Protein AF-A0A938GJ52-F1 (afdb_monomer_lite)

Sequence (160 aa):
MAYSSLTAGAWGVFHWIHWPGFPPSPTIDANVGRLYHEFHTLLPALEQSYEKPPFTVRHNHEGITRDFLTDSVADVTTLALEDENNYYVIVSDNSGVFKDVTLRLSGLKLDNQNSRPVEVLNESWGKNITYSPESGEWIIAPHTMCFGDINVWVIPKKTP

Foldseek 3Di:
DPPACLCCQLVVLVVVLVPVPDDDDPLLVVLSVVVVVVCVVCVVQCVVCVVPAQWDKWKDFPPDGDDDPDDDDQAKGWGWTDDPWWIKIKIAGADFKTAWIKIKIANDAAPDQDWDWKAFPPDPDTFIWGQDPVVNIIMGGTHMDGHSDITIIIGTSYHD

pLDDT: mean 70.16, std 19.68, range [25.69, 96.06]

Radius of gyration: 15.2 Å; chains: 1; bounding box: 32×35×45 Å

Secondary structure (DSSP, 8-state):
----TTHHHHHHHHHHHT-BTBPP-HHHHHHHHHHHHHHHHHHHHHHHHSSS-SSEEEEEETTEE---SS---SSEEEEEEE-SSEEEEEEEE-SSEEEEEEEEEES---SSS--EEEEETTSS-EEEEEEETTTTEEEEEEEEEETT-EEEEEEESS--

Structure (mmCIF, N/CA/C/O backbone):
data_AF-A0A938GJ52-F1
#
_entry.id   AF-A0A938GJ52-F1
#
loop_
_atom_site.group_PDB
_atom_site.id
_atom_site.type_symbol
_atom_site.label_atom_id
_atom_site.label_alt_id
_atom_site.label_comp_id
_atom_site.label_asym_id
_atom_site.label_entity_id
_atom_site.label_seq_id
_atom_site.pdbx_PDB_ins_code
_atom_site.Cartn_x
_atom_site.Cartn_y
_atom_site.Cartn_z
_atom_site.occupancy
_atom_site.B_iso_or_equiv
_atom_site.auth_seq_id
_atom_site.auth_comp_id
_atom_site.auth_asym_id
_atom_site.auth_atom_id
_atom_site.pdbx_PDB_model_num
ATOM 1 N N . MET A 1 1 ? -15.281 21.030 -13.206 1.00 27.30 1 MET A N 1
ATOM 2 C CA . MET A 1 1 ? -15.315 19.594 -13.547 1.00 27.30 1 MET A CA 1
ATOM 3 C C . MET A 1 1 ? -13.911 19.057 -13.346 1.00 27.30 1 MET A C 1
ATOM 5 O O . MET A 1 1 ? -13.076 19.229 -14.222 1.00 27.30 1 MET A O 1
ATOM 9 N N . ALA A 1 2 ? -13.621 18.558 -12.144 1.00 25.69 2 ALA A N 1
ATOM 10 C CA . ALA A 1 2 ? -12.339 17.942 -11.834 1.00 25.69 2 ALA A CA 1
ATOM 11 C C . ALA A 1 2 ? -12.385 16.522 -12.398 1.00 25.69 2 ALA A C 1
ATOM 13 O O . ALA A 1 2 ? -13.064 15.662 -11.845 1.00 25.69 2 ALA A O 1
ATOM 14 N N . TYR A 1 3 ? -11.757 16.323 -13.555 1.00 26.52 3 TYR A N 1
ATOM 15 C CA . TYR A 1 3 ? -11.426 14.990 -14.043 1.00 26.52 3 TYR A CA 1
ATOM 16 C C . TYR A 1 3 ? -10.545 14.357 -12.967 1.00 26.52 3 TYR A C 1
ATOM 18 O O . TYR A 1 3 ? -9.429 14.821 -12.741 1.00 26.52 3 TYR A O 1
ATOM 26 N N . SER A 1 4 ? -11.103 13.411 -12.212 1.00 29.55 4 SER A N 1
ATOM 27 C CA . SER A 1 4 ? -10.433 12.814 -11.067 1.00 29.55 4 SER A CA 1
ATOM 28 C C . SER A 1 4 ? -9.200 12.062 -11.557 1.00 29.55 4 SER A C 1
ATOM 30 O O . SER A 1 4 ? -9.267 11.105 -12.324 1.00 29.55 4 SER A O 1
ATOM 32 N N . SER A 1 5 ? -8.044 12.496 -11.080 1.00 33.34 5 SER A N 1
ATOM 33 C CA . SER A 1 5 ? -6.737 11.885 -11.306 1.00 33.34 5 SER A CA 1
ATOM 34 C C . SER A 1 5 ? -6.606 10.452 -10.771 1.00 33.34 5 SER A C 1
ATOM 36 O O . SER A 1 5 ? -5.555 9.838 -10.900 1.00 33.34 5 SER A O 1
ATOM 38 N N . LEU A 1 6 ? -7.686 9.876 -10.238 1.00 34.69 6 LEU A N 1
ATOM 39 C CA . LEU A 1 6 ? -7.793 8.479 -9.828 1.00 34.69 6 LEU A CA 1
ATOM 40 C C . LEU A 1 6 ? -8.032 7.534 -11.015 1.00 34.69 6 LEU A C 1
ATOM 42 O O . LEU A 1 6 ? -7.400 6.479 -11.074 1.00 34.69 6 LEU A O 1
ATOM 46 N N . THR A 1 7 ? -8.844 7.920 -12.012 1.00 36.28 7 THR A N 1
ATOM 47 C CA . THR A 1 7 ? -8.956 7.148 -13.268 1.00 36.28 7 THR A CA 1
ATOM 48 C C . THR A 1 7 ? -7.638 7.214 -14.030 1.00 36.28 7 THR A C 1
ATOM 50 O O . THR A 1 7 ? -7.114 6.184 -14.432 1.00 36.28 7 THR A O 1
ATOM 53 N N . ALA A 1 8 ? -7.032 8.399 -14.131 1.00 35.44 8 ALA A N 1
ATOM 54 C CA . ALA A 1 8 ? -5.707 8.575 -14.726 1.00 35.44 8 ALA A CA 1
ATOM 55 C C . ALA A 1 8 ? -4.557 8.031 -13.854 1.00 35.44 8 ALA A C 1
ATOM 57 O O . ALA A 1 8 ? -3.432 7.981 -14.322 1.00 35.44 8 ALA A O 1
ATOM 58 N N . GLY A 1 9 ? -4.806 7.611 -12.613 1.00 38.88 9 GLY A N 1
ATOM 59 C CA . GLY A 1 9 ? -3.800 7.024 -11.728 1.00 38.88 9 GLY A CA 1
ATOM 60 C C . GLY A 1 9 ? -3.685 5.520 -11.933 1.00 38.88 9 GLY A C 1
ATOM 61 O O . GLY A 1 9 ? -2.614 5.027 -12.241 1.00 38.88 9 GLY A O 1
ATOM 62 N N . ALA A 1 10 ? -4.795 4.781 -11.860 1.00 39.44 10 ALA A N 1
ATOM 63 C CA . ALA A 1 10 ? -4.784 3.327 -12.051 1.00 39.44 10 ALA A CA 1
ATOM 64 C C . ALA A 1 10 ? -4.737 2.920 -13.538 1.00 39.44 10 ALA A C 1
ATOM 66 O O . ALA A 1 10 ? -3.938 2.067 -13.924 1.00 39.44 10 ALA A O 1
ATOM 67 N N . TRP A 1 11 ? -5.529 3.578 -14.399 1.00 39.66 11 TRP A N 1
ATOM 68 C CA . TRP A 1 11 ? -5.421 3.394 -15.854 1.00 39.66 11 TRP A CA 1
ATOM 69 C C . TRP A 1 11 ? -4.223 4.136 -16.442 1.00 39.66 11 TRP A C 1
ATOM 71 O O . TRP A 1 11 ? -3.705 3.722 -17.475 1.00 39.66 11 TRP A O 1
ATOM 81 N N . GLY A 1 12 ? -3.751 5.211 -15.802 1.00 44.38 12 GLY A N 1
ATOM 82 C CA . GLY A 1 12 ? -2.487 5.826 -16.197 1.00 44.38 12 GLY A CA 1
ATOM 83 C C . GLY A 1 12 ? -1.290 5.016 -15.748 1.00 44.38 12 GLY A C 1
ATOM 84 O O . GLY A 1 12 ? -0.397 4.905 -16.552 1.00 44.38 12 GLY A O 1
ATOM 85 N N . VAL A 1 13 ? -1.265 4.337 -14.596 1.00 48.41 13 VAL A N 1
ATOM 86 C CA . VAL A 1 13 ? -0.208 3.346 -14.302 1.00 48.41 13 VAL A CA 1
ATOM 87 C C . VAL A 1 13 ? -0.173 2.287 -15.413 1.00 48.41 13 VAL A C 1
ATOM 89 O O . VAL A 1 13 ? 0.878 2.062 -16.001 1.00 48.41 13 VAL A O 1
ATOM 92 N N . PHE A 1 14 ? -1.330 1.755 -15.825 1.00 46.81 14 PHE A N 1
ATOM 93 C CA . PHE A 1 14 ? -1.430 0.816 -16.953 1.00 46.81 14 PHE A CA 1
ATOM 94 C C . PHE A 1 14 ? -0.939 1.399 -18.301 1.00 46.81 14 PHE A C 1
ATOM 96 O O . PHE A 1 14 ? -0.176 0.754 -19.017 1.00 46.81 14 PHE A O 1
ATOM 103 N N . HIS A 1 15 ? -1.329 2.628 -18.660 1.00 44.97 15 HIS A N 1
ATOM 104 C CA . HIS A 1 15 ? -0.936 3.2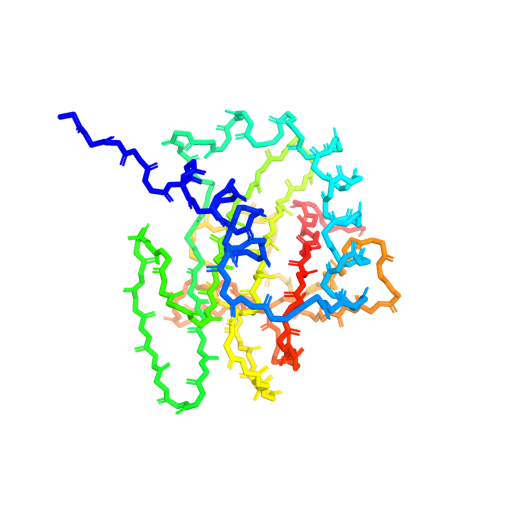74 -19.925 1.00 44.97 15 HIS A CA 1
ATOM 105 C C . HIS A 1 15 ? 0.461 3.926 -19.913 1.00 44.97 15 HIS A C 1
ATOM 107 O O . HIS A 1 15 ? 1.054 4.098 -20.976 1.00 44.97 15 HIS A O 1
ATOM 113 N N . TRP A 1 16 ? 0.993 4.291 -18.747 1.00 42.91 16 TRP A N 1
ATOM 114 C CA . TRP A 1 16 ? 2.279 4.974 -18.547 1.00 42.91 16 TRP A CA 1
ATOM 115 C C . TRP A 1 16 ? 3.429 3.976 -18.465 1.00 42.91 16 TRP A C 1
ATOM 117 O O . TRP A 1 16 ? 4.494 4.216 -19.024 1.00 42.91 16 TRP A O 1
ATOM 127 N N . ILE A 1 17 ? 3.178 2.803 -17.882 1.00 43.03 17 ILE A N 1
ATOM 128 C CA . ILE A 1 17 ? 4.071 1.649 -17.983 1.00 43.03 17 ILE A CA 1
ATOM 129 C C . ILE A 1 17 ? 4.301 1.251 -19.461 1.00 43.03 17 ILE A C 1
ATOM 131 O O . ILE A 1 17 ? 5.396 0.836 -19.834 1.00 43.03 17 ILE A O 1
ATOM 135 N N . HIS A 1 18 ? 3.306 1.472 -20.328 1.00 41.97 18 HIS A N 1
ATOM 136 C CA . HIS A 1 18 ? 3.413 1.333 -21.784 1.00 41.97 18 HIS A CA 1
ATOM 137 C C . HIS A 1 18 ? 3.601 2.673 -22.532 1.00 41.97 18 HIS A C 1
ATOM 139 O O . HIS A 1 18 ? 3.357 2.727 -23.743 1.00 41.97 18 HIS A O 1
ATOM 145 N N . TRP A 1 19 ? 4.025 3.762 -21.867 1.00 40.59 19 TRP A N 1
ATOM 146 C CA . TRP A 1 19 ? 4.223 5.053 -22.544 1.00 40.59 19 TRP A CA 1
ATOM 147 C C . TRP A 1 19 ? 5.254 4.868 -23.673 1.00 40.59 19 TRP A C 1
ATOM 149 O O . TRP A 1 19 ? 6.353 4.372 -23.403 1.00 40.59 19 TRP A O 1
ATOM 159 N N . PRO A 1 20 ? 4.954 5.254 -24.932 1.00 36.34 20 PRO A N 1
ATOM 160 C CA . PRO A 1 20 ? 5.939 5.293 -26.013 1.00 36.34 20 PRO A CA 1
ATOM 161 C C . PRO A 1 20 ? 7.159 6.131 -25.606 1.00 36.34 20 PRO A C 1
ATOM 163 O O . PRO A 1 20 ? 7.131 7.358 -25.648 1.00 36.34 20 PRO A O 1
ATOM 166 N N . GLY A 1 21 ? 8.219 5.454 -25.169 1.00 39.91 21 GLY A N 1
ATOM 167 C CA . GLY A 1 21 ? 9.420 6.072 -24.608 1.00 39.91 21 GLY A CA 1
ATOM 168 C C . GLY A 1 21 ? 10.212 5.136 -23.696 1.00 39.91 21 GLY A C 1
ATOM 169 O O . GLY A 1 21 ? 11.439 5.215 -23.680 1.00 39.91 21 GLY A O 1
ATOM 170 N N . PHE A 1 22 ? 9.544 4.210 -23.000 1.00 48.56 22 PHE A N 1
ATOM 171 C CA . PHE A 1 22 ? 10.228 3.185 -22.213 1.00 48.56 22 PHE A CA 1
ATOM 172 C C . PHE A 1 22 ? 10.601 1.971 -23.078 1.00 48.56 22 PHE A C 1
ATOM 174 O O . PHE A 1 22 ? 9.800 1.537 -23.912 1.00 48.56 22 PHE A O 1
ATOM 181 N N . PRO A 1 23 ? 11.818 1.415 -22.926 1.00 50.25 23 PRO A N 1
ATOM 182 C CA . PRO A 1 23 ? 12.184 0.181 -23.602 1.00 50.25 23 PRO A CA 1
ATOM 183 C C . PRO A 1 23 ? 11.311 -0.976 -23.085 1.00 50.25 23 PRO A C 1
ATOM 185 O O . PRO A 1 23 ? 10.984 -1.004 -21.897 1.00 50.25 23 PRO A O 1
ATOM 188 N N . PRO A 1 24 ? 10.946 -1.942 -23.946 1.00 55.78 24 PRO A N 1
ATOM 189 C CA . PRO A 1 24 ? 10.190 -3.117 -23.525 1.00 55.78 24 PRO A CA 1
ATOM 190 C C . PRO A 1 24 ? 10.920 -3.839 -22.385 1.00 55.78 24 PRO A C 1
ATOM 192 O O . PRO A 1 24 ? 12.114 -4.130 -22.489 1.00 55.78 24 PRO A O 1
ATOM 195 N N . SER A 1 25 ? 10.199 -4.110 -21.296 1.00 55.78 25 SER A N 1
ATOM 196 C CA . SER A 1 25 ? 10.724 -4.756 -20.093 1.00 55.78 25 SER A CA 1
ATOM 197 C C . SER A 1 25 ? 9.846 -5.961 -19.735 1.00 55.78 25 SER A C 1
ATOM 199 O O . SER A 1 25 ? 8.693 -5.782 -19.347 1.00 55.78 25 SER A O 1
ATOM 201 N N . PRO A 1 26 ? 10.377 -7.195 -19.807 1.00 61.38 26 PRO A N 1
ATOM 202 C CA . PRO A 1 26 ? 9.623 -8.403 -19.462 1.00 61.38 26 PRO A CA 1
ATOM 203 C C . PRO A 1 26 ? 9.086 -8.416 -18.023 1.00 61.38 26 PRO A C 1
ATOM 205 O O . PRO A 1 26 ? 8.043 -9.006 -17.758 1.00 61.38 26 PRO A O 1
ATOM 208 N N . THR A 1 27 ? 9.786 -7.761 -17.090 1.00 55.53 27 THR A N 1
ATOM 209 C CA . THR A 1 27 ? 9.355 -7.626 -15.688 1.00 55.53 27 THR A CA 1
ATOM 210 C C . THR A 1 27 ? 8.116 -6.744 -15.572 1.00 55.53 27 THR A C 1
ATOM 212 O O . THR A 1 27 ? 7.186 -7.069 -14.840 1.00 55.53 27 THR A O 1
ATOM 215 N N . ILE A 1 28 ? 8.089 -5.655 -16.341 1.00 53.81 28 ILE A N 1
ATOM 216 C CA . ILE A 1 28 ? 6.930 -4.773 -16.450 1.00 53.81 28 ILE A CA 1
ATOM 217 C C . ILE A 1 28 ? 5.737 -5.547 -17.020 1.00 53.81 28 ILE A C 1
ATOM 219 O O . ILE A 1 28 ? 4.665 -5.533 -16.423 1.00 53.81 28 ILE A O 1
ATOM 223 N N . ASP A 1 29 ? 5.932 -6.269 -18.125 1.00 57.66 29 ASP A N 1
ATOM 224 C CA . ASP A 1 29 ? 4.846 -7.001 -18.786 1.00 57.66 29 ASP A CA 1
ATOM 225 C C . ASP A 1 29 ? 4.250 -8.081 -17.863 1.00 57.66 29 ASP A C 1
ATOM 227 O O . ASP A 1 29 ? 3.031 -8.260 -17.805 1.00 57.66 29 ASP A O 1
ATOM 231 N N . ALA A 1 30 ? 5.096 -8.769 -17.086 1.00 60.78 30 ALA A N 1
ATOM 232 C CA . ALA A 1 30 ? 4.662 -9.752 -16.096 1.00 60.78 30 ALA A CA 1
ATOM 233 C C . ALA A 1 30 ? 3.851 -9.116 -14.952 1.00 60.78 30 ALA A C 1
ATOM 235 O O . ALA A 1 30 ? 2.780 -9.621 -14.605 1.00 60.78 30 ALA A O 1
ATOM 236 N N . ASN A 1 31 ? 4.314 -7.989 -14.403 1.00 57.44 31 ASN A N 1
ATOM 237 C CA . ASN A 1 31 ? 3.623 -7.289 -13.318 1.00 57.44 31 ASN A CA 1
ATOM 238 C C . ASN A 1 31 ? 2.311 -6.634 -13.791 1.00 57.44 31 ASN A C 1
ATOM 240 O O . ASN A 1 31 ? 1.326 -6.646 -13.054 1.00 57.44 31 ASN A O 1
ATOM 244 N N . VAL A 1 32 ? 2.246 -6.141 -15.033 1.00 55.94 32 VAL A N 1
ATOM 245 C CA . VAL A 1 32 ? 1.007 -5.633 -15.652 1.00 55.94 32 VAL A CA 1
ATOM 246 C C . VAL A 1 32 ? 0.005 -6.762 -15.891 1.00 55.94 32 VAL A C 1
ATOM 248 O O . VAL A 1 32 ? -1.178 -6.606 -15.590 1.00 55.94 32 VAL A O 1
ATOM 251 N N . GLY A 1 33 ? 0.461 -7.921 -16.379 1.00 56.19 33 GLY A N 1
ATOM 252 C CA . GLY A 1 33 ? -0.381 -9.112 -16.514 1.00 56.19 33 GLY A CA 1
ATOM 253 C C . GLY A 1 33 ? -0.948 -9.586 -15.171 1.00 56.19 33 GLY A C 1
ATOM 254 O O . GLY A 1 33 ? -2.134 -9.913 -15.084 1.00 56.19 33 GLY A O 1
ATOM 255 N N . ARG A 1 34 ? -0.130 -9.556 -14.107 1.00 60.69 34 ARG A N 1
ATOM 256 C CA . ARG A 1 34 ? -0.558 -9.845 -12.727 1.00 60.69 34 ARG A CA 1
ATOM 257 C C . ARG A 1 34 ? -1.610 -8.847 -12.247 1.00 60.69 34 ARG A C 1
ATOM 259 O O . ARG A 1 34 ? -2.686 -9.255 -11.818 1.00 60.69 34 ARG A O 1
ATOM 266 N N . LEU A 1 35 ? -1.343 -7.551 -12.400 1.00 61.09 35 LEU A N 1
ATOM 267 C CA . LEU A 1 35 ? -2.264 -6.484 -12.019 1.00 61.09 35 LEU A CA 1
ATOM 268 C C . LEU A 1 35 ? -3.604 -6.596 -12.763 1.00 61.09 35 LEU A C 1
ATOM 270 O O . LEU A 1 35 ? -4.652 -6.411 -12.157 1.00 61.09 35 LEU A O 1
ATOM 274 N N . TYR A 1 36 ? -3.604 -6.962 -14.049 1.00 58.41 36 TYR A N 1
ATOM 275 C CA . TYR A 1 36 ? -4.834 -7.208 -14.810 1.00 58.41 36 TYR A CA 1
ATOM 276 C C . TYR A 1 36 ? -5.670 -8.356 -14.218 1.00 58.41 36 TYR A C 1
ATOM 278 O O . TYR A 1 36 ? -6.893 -8.245 -14.112 1.00 58.41 36 TYR A O 1
ATOM 286 N N . HIS A 1 37 ? -5.019 -9.444 -13.794 1.00 61.16 37 HIS A N 1
ATOM 287 C CA . HIS A 1 37 ? -5.693 -10.556 -13.122 1.00 61.16 37 HIS A CA 1
ATOM 288 C C . HIS A 1 37 ? -6.280 -10.130 -11.766 1.00 61.16 37 HIS A C 1
ATOM 290 O O . HIS A 1 37 ? -7.425 -10.452 -11.449 1.00 61.16 37 HIS A O 1
ATOM 296 N N . GLU A 1 38 ? -5.529 -9.346 -10.995 1.00 64.88 38 GLU A N 1
ATOM 297 C CA . GLU A 1 38 ? -5.945 -8.837 -9.685 1.00 64.88 38 GLU A CA 1
ATOM 298 C C . GLU A 1 38 ? -7.070 -7.803 -9.785 1.00 64.88 38 GLU A C 1
ATOM 300 O O . GLU A 1 38 ? -8.017 -7.845 -8.998 1.00 64.88 38 GLU A O 1
ATOM 305 N N . PHE A 1 39 ? -7.045 -6.934 -10.800 1.00 62.41 39 PHE A N 1
ATOM 306 C CA . PHE A 1 39 ? -8.102 -5.953 -11.051 1.00 62.41 39 PHE A CA 1
ATOM 307 C C . PHE A 1 39 ? -9.462 -6.598 -11.269 1.00 62.41 39 PHE A C 1
ATOM 309 O O . PHE A 1 39 ? -10.471 -6.021 -10.880 1.00 62.41 39 PHE A O 1
ATOM 316 N N . HIS A 1 40 ? -9.507 -7.793 -11.854 1.00 62.03 40 HIS A N 1
ATOM 317 C CA . HIS A 1 40 ? -10.766 -8.492 -12.072 1.00 62.03 40 HIS A CA 1
ATOM 318 C C . HIS A 1 40 ? -11.440 -8.900 -10.752 1.00 62.03 40 HIS A C 1
ATOM 320 O O . HIS A 1 40 ? -12.665 -8.847 -10.644 1.00 62.03 40 HIS A O 1
ATOM 326 N N . THR A 1 41 ? -10.640 -9.254 -9.744 1.00 65.19 41 THR A N 1
ATOM 327 C CA . THR A 1 41 ? -11.092 -9.534 -8.372 1.00 65.19 41 THR A CA 1
ATOM 328 C C . THR A 1 41 ? -11.459 -8.244 -7.638 1.00 65.19 41 THR A C 1
ATOM 330 O O . THR A 1 41 ? -12.434 -8.206 -6.892 1.00 65.19 41 THR A O 1
ATOM 333 N N . LEU A 1 42 ? -10.708 -7.168 -7.878 1.00 66.56 42 LEU A N 1
ATOM 334 C CA . LEU A 1 42 ? -10.885 -5.882 -7.203 1.00 66.56 42 LEU A CA 1
ATOM 335 C C . LEU A 1 42 ? -11.930 -4.973 -7.856 1.00 66.56 42 LEU A C 1
ATOM 337 O O . LEU A 1 42 ? -12.236 -3.927 -7.292 1.00 66.56 42 LEU A O 1
ATOM 341 N N . LEU A 1 43 ? -12.490 -5.338 -9.013 1.00 66.44 43 LEU A N 1
ATOM 342 C CA . LEU A 1 43 ? -13.402 -4.483 -9.777 1.00 66.44 43 LEU A CA 1
ATOM 343 C C . LEU A 1 43 ? -14.591 -3.968 -8.941 1.00 66.44 43 LEU A C 1
ATOM 345 O O . LEU A 1 43 ? -14.823 -2.760 -8.960 1.00 66.44 43 LEU A O 1
ATOM 349 N N . PRO A 1 44 ? -15.281 -4.795 -8.125 1.00 68.19 44 PRO A N 1
ATOM 350 C CA . PRO A 1 44 ? -16.362 -4.296 -7.273 1.00 68.19 44 PRO A CA 1
ATOM 351 C C . PRO A 1 44 ? -15.877 -3.295 -6.213 1.00 68.19 44 PRO A C 1
ATOM 353 O O . PRO A 1 44 ? -16.559 -2.313 -5.924 1.00 68.19 44 PRO A O 1
ATOM 356 N N . ALA A 1 45 ? -14.687 -3.522 -5.645 1.00 65.44 45 ALA A N 1
ATOM 357 C CA . ALA A 1 45 ? -14.075 -2.629 -4.662 1.00 65.44 45 ALA A CA 1
ATOM 358 C C . ALA A 1 45 ? -13.634 -1.303 -5.303 1.00 65.44 45 ALA A C 1
ATOM 360 O O . ALA A 1 45 ? -13.777 -0.234 -4.704 1.00 65.44 45 ALA A O 1
ATOM 361 N N . LEU A 1 46 ? -13.132 -1.372 -6.541 1.00 65.25 46 LEU A N 1
ATOM 362 C CA . LEU A 1 46 ? -12.762 -0.224 -7.358 1.00 65.25 46 LEU A CA 1
ATOM 363 C C . LEU A 1 46 ? -13.977 0.654 -7.641 1.00 65.25 46 LEU A C 1
ATOM 365 O O . LEU A 1 46 ? -13.916 1.850 -7.382 1.00 65.25 46 LEU A O 1
ATOM 369 N N . GLU A 1 47 ? -15.081 0.072 -8.108 1.00 64.06 47 GLU A N 1
ATOM 370 C CA . GLU A 1 47 ? -16.318 0.805 -8.398 1.00 64.06 47 GLU A CA 1
ATOM 371 C C . GLU A 1 47 ? -16.855 1.541 -7.162 1.00 64.06 47 GLU A C 1
ATOM 373 O O . GLU A 1 47 ? -17.241 2.705 -7.255 1.00 64.06 47 GLU A O 1
ATOM 378 N N . GLN A 1 48 ? -16.823 0.901 -5.989 1.00 64.12 48 GLN A N 1
ATOM 379 C CA . GLN A 1 48 ? -17.292 1.502 -4.734 1.00 64.12 48 GLN A CA 1
ATOM 380 C C . GLN A 1 48 ? -16.371 2.611 -4.218 1.00 64.12 48 GLN A C 1
ATOM 382 O O . GLN A 1 48 ? -16.838 3.621 -3.690 1.00 64.12 48 GLN A O 1
ATOM 387 N N . SER A 1 49 ? -15.061 2.424 -4.364 1.00 62.03 49 SER A N 1
ATOM 388 C CA . SER A 1 49 ? -14.049 3.315 -3.784 1.00 62.03 49 SER A CA 1
ATOM 389 C C . SER A 1 49 ? -13.642 4.450 -4.726 1.00 62.03 49 SER A C 1
ATOM 391 O O . SER A 1 49 ? -12.955 5.378 -4.304 1.00 62.03 49 SER A O 1
ATOM 393 N N . TYR A 1 50 ? -14.071 4.397 -5.993 1.00 59.41 50 TYR A N 1
ATOM 394 C CA . TYR A 1 50 ? -13.649 5.313 -7.053 1.00 59.41 50 TYR A CA 1
ATOM 395 C C . TYR A 1 50 ? -13.933 6.788 -6.741 1.00 59.41 50 TYR A C 1
ATOM 397 O O . TYR A 1 50 ? -13.065 7.642 -6.922 1.00 59.41 50 TYR A O 1
ATOM 405 N N . GLU A 1 51 ? -15.138 7.101 -6.266 1.00 55.53 51 GLU A N 1
ATOM 406 C CA . GLU A 1 51 ? -15.533 8.484 -5.961 1.00 55.53 51 GLU A CA 1
ATOM 407 C C . GLU A 1 51 ? -15.152 8.903 -4.538 1.00 55.53 51 GLU A C 1
ATOM 409 O O . GLU A 1 51 ? -15.028 10.093 -4.238 1.00 55.53 51 GLU A O 1
ATOM 414 N N . LYS A 1 52 ? -14.983 7.922 -3.648 1.00 67.94 52 LYS A N 1
ATOM 415 C CA . LYS A 1 52 ? -14.745 8.146 -2.228 1.00 67.94 52 LYS A CA 1
ATOM 416 C C . LYS A 1 52 ? -13.853 7.039 -1.664 1.00 67.94 52 LYS A C 1
ATOM 418 O O . LYS A 1 52 ? -14.377 6.039 -1.169 1.00 67.94 52 LYS A O 1
ATOM 423 N N . PRO A 1 53 ? -12.524 7.229 -1.692 1.00 74.62 53 PRO A N 1
ATOM 424 C CA . PRO A 1 53 ? -11.601 6.286 -1.086 1.00 74.62 53 PRO A CA 1
ATOM 425 C C . PRO A 1 53 ? -11.950 6.040 0.393 1.00 74.62 53 PRO A C 1
ATOM 427 O O . PRO A 1 53 ? -12.305 6.987 1.107 1.00 74.62 53 PRO A O 1
ATOM 430 N N . PRO A 1 54 ? -11.847 4.793 0.878 1.00 80.50 54 PRO A N 1
ATOM 431 C CA . PRO A 1 54 ? -12.240 4.424 2.239 1.00 80.50 54 PRO A CA 1
ATOM 432 C C . PRO A 1 54 ? -11.295 4.981 3.316 1.00 80.50 54 PRO A C 1
ATOM 434 O O . PRO A 1 54 ? -11.691 5.126 4.474 1.00 80.50 54 PRO A O 1
ATOM 437 N N . PHE A 1 55 ? -10.052 5.298 2.947 1.00 82.25 55 PHE A N 1
ATOM 438 C CA . PHE A 1 55 ? -9.023 5.873 3.811 1.00 82.25 55 PHE A CA 1
ATOM 439 C C . PHE A 1 55 ? -7.924 6.536 2.968 1.00 82.25 55 PHE A C 1
ATOM 441 O O . PHE A 1 55 ? -7.840 6.332 1.755 1.00 82.25 55 PHE A O 1
ATOM 448 N N . THR A 1 56 ? -7.069 7.322 3.619 1.00 80.94 56 THR A N 1
ATOM 449 C CA . THR A 1 56 ? -5.941 8.015 2.979 1.00 80.94 56 THR A CA 1
ATOM 450 C C . THR A 1 56 ? -4.653 7.220 3.166 1.00 80.94 56 THR A C 1
ATOM 452 O O . THR A 1 56 ? -4.406 6.700 4.253 1.00 80.94 56 THR A O 1
ATOM 455 N N . VAL A 1 57 ? -3.812 7.160 2.130 1.00 78.25 57 VAL A N 1
ATOM 456 C CA . VAL A 1 57 ? -2.502 6.488 2.154 1.00 78.25 57 VAL A CA 1
ATOM 457 C C . VAL A 1 57 ? -1.396 7.530 2.033 1.00 78.25 57 VAL A C 1
ATOM 459 O O . VAL A 1 57 ? -1.349 8.272 1.057 1.00 78.25 57 VAL A O 1
ATOM 462 N N . ARG A 1 58 ? -0.463 7.542 2.982 1.00 78.00 58 ARG A N 1
ATOM 463 C CA . ARG A 1 58 ? 0.808 8.269 2.894 1.00 78.00 58 ARG A CA 1
ATOM 464 C C . ARG A 1 58 ? 1.947 7.267 2.825 1.00 78.00 58 ARG A C 1
ATOM 466 O O . ARG A 1 58 ? 1.864 6.203 3.435 1.00 78.00 58 ARG A O 1
ATOM 473 N N . HIS A 1 59 ? 3.025 7.610 2.137 1.00 71.31 59 HIS A N 1
ATOM 474 C CA . HIS A 1 59 ? 4.231 6.795 2.139 1.00 71.31 59 HIS A CA 1
ATOM 475 C C . HIS A 1 59 ? 5.477 7.657 2.329 1.00 71.31 59 HIS A C 1
ATOM 477 O O . HIS A 1 59 ? 5.514 8.811 1.906 1.00 71.31 59 HIS A O 1
ATOM 483 N N . ASN A 1 60 ? 6.490 7.092 2.983 1.00 69.06 60 ASN A N 1
ATOM 484 C CA . ASN A 1 60 ? 7.796 7.725 3.140 1.00 69.06 60 ASN A CA 1
ATOM 485 C C . ASN A 1 60 ? 8.823 6.970 2.295 1.00 69.06 60 ASN A C 1
ATOM 487 O O . ASN A 1 60 ? 8.926 5.752 2.426 1.00 69.06 60 ASN A O 1
ATOM 491 N N . HIS A 1 61 ? 9.610 7.696 1.501 1.00 59.00 61 HIS A N 1
ATOM 492 C CA . HIS A 1 61 ? 10.839 7.195 0.887 1.00 59.00 61 HIS A CA 1
ATOM 493 C C . HIS A 1 61 ? 11.939 8.267 0.993 1.00 59.00 61 HIS A C 1
ATOM 495 O O . HIS A 1 61 ? 11.654 9.464 1.032 1.00 59.00 61 HIS A O 1
ATOM 501 N N . GLU A 1 62 ? 13.193 7.832 1.146 1.00 47.94 62 GLU A N 1
ATOM 502 C CA . GLU A 1 62 ? 14.392 8.697 1.174 1.00 47.94 62 GLU A CA 1
ATOM 503 C C . GLU A 1 62 ? 14.384 9.849 2.207 1.00 47.94 62 GLU A C 1
ATOM 505 O O . GLU A 1 62 ? 15.002 10.893 2.013 1.00 47.94 62 GLU A O 1
ATOM 510 N N . GLY A 1 63 ? 13.705 9.675 3.345 1.00 41.25 63 GLY A N 1
ATOM 511 C CA . GLY A 1 63 ? 13.708 10.671 4.427 1.00 41.25 63 GLY A CA 1
ATOM 512 C C . GLY A 1 63 ? 12.802 11.886 4.190 1.00 41.25 63 GLY A C 1
ATOM 513 O O . GLY A 1 63 ? 12.834 12.828 4.981 1.00 41.25 63 GLY A O 1
ATOM 514 N N . ILE A 1 64 ? 11.956 11.860 3.155 1.00 48.41 64 ILE A N 1
ATOM 515 C CA . ILE A 1 64 ? 10.955 12.896 2.890 1.00 48.41 64 ILE A CA 1
ATOM 516 C C . ILE A 1 64 ? 9.573 12.355 3.291 1.00 48.41 64 ILE A C 1
ATOM 518 O O . ILE A 1 64 ? 9.115 11.338 2.780 1.00 48.41 64 ILE A O 1
ATOM 522 N N . THR A 1 65 ? 8.903 13.035 4.228 1.00 44.47 65 THR A N 1
ATOM 523 C CA . THR A 1 65 ? 7.501 12.759 4.594 1.00 44.47 65 THR A CA 1
ATOM 524 C C . THR A 1 65 ? 6.614 13.759 3.863 1.00 44.47 65 THR A C 1
ATOM 526 O O . THR A 1 65 ? 6.774 14.963 4.062 1.00 44.47 65 THR A O 1
ATOM 529 N N . ARG A 1 66 ? 5.694 13.296 3.011 1.00 47.84 66 ARG A N 1
ATOM 530 C CA . ARG A 1 66 ? 4.729 14.171 2.326 1.00 47.84 66 ARG A CA 1
ATOM 531 C C . ARG A 1 66 ? 3.289 13.710 2.583 1.00 47.84 66 ARG A C 1
ATOM 533 O O . ARG A 1 66 ? 3.005 12.518 2.659 1.00 47.84 66 ARG A O 1
ATOM 540 N N . ASP A 1 67 ? 2.403 14.679 2.794 1.00 39.19 67 ASP A N 1
ATOM 541 C CA . ASP A 1 67 ? 0.953 14.506 2.924 1.00 39.19 67 ASP A CA 1
ATOM 542 C C . ASP A 1 67 ? 0.318 14.664 1.543 1.00 39.19 67 ASP A C 1
ATOM 544 O O . ASP A 1 67 ? 0.421 15.737 0.951 1.00 39.19 67 ASP A O 1
ATOM 548 N N . PHE A 1 68 ? -0.336 13.627 1.019 1.00 50.06 68 PHE A N 1
ATOM 549 C CA . PHE A 1 68 ? -0.996 13.706 -0.283 1.00 50.06 68 PHE A CA 1
ATOM 550 C C . PHE A 1 68 ? -2.426 13.193 -0.189 1.00 50.06 68 PHE A C 1
ATOM 552 O O . PHE A 1 68 ? -2.668 12.046 0.176 1.00 50.06 68 PHE A O 1
ATOM 559 N N . LEU A 1 69 ? -3.377 14.070 -0.509 1.00 42.78 69 LEU A N 1
ATOM 560 C CA . LEU A 1 69 ? -4.798 13.735 -0.567 1.00 42.78 69 LEU A CA 1
ATOM 561 C C . LEU A 1 69 ? -5.218 13.182 -1.936 1.00 42.78 69 LEU A C 1
ATOM 563 O O . LEU A 1 69 ? -6.177 12.429 -1.971 1.00 42.78 69 LEU A O 1
ATOM 567 N N . THR A 1 70 ? -4.499 13.482 -3.022 1.00 40.19 70 THR A N 1
ATOM 568 C CA . THR A 1 70 ? -4.749 12.989 -4.392 1.00 40.19 70 THR A CA 1
ATOM 569 C C . THR A 1 70 ? -3.622 13.501 -5.307 1.00 40.19 70 THR A C 1
ATOM 571 O O . THR A 1 70 ? -3.546 14.714 -5.474 1.00 40.19 70 THR A O 1
ATOM 574 N N . ASP A 1 71 ? -2.737 12.648 -5.839 1.00 37.22 71 ASP A N 1
ATOM 575 C CA . ASP A 1 71 ? -2.132 12.750 -7.193 1.00 37.22 71 ASP A CA 1
ATOM 576 C C . ASP A 1 71 ? -0.885 11.871 -7.358 1.00 37.22 71 ASP A C 1
ATOM 578 O O . ASP A 1 71 ? -0.038 11.772 -6.469 1.00 37.22 71 ASP A O 1
ATOM 582 N N . SER A 1 72 ? -0.771 11.278 -8.548 1.00 40.72 72 SER A N 1
ATOM 583 C CA . SER A 1 72 ? 0.394 10.564 -9.062 1.00 40.72 72 SER A CA 1
ATOM 584 C C . SER A 1 72 ? 1.640 11.457 -9.043 1.00 40.72 72 SER A C 1
ATOM 586 O O . SER A 1 72 ? 1.810 12.330 -9.896 1.00 40.72 72 SER A O 1
ATOM 588 N N . VAL A 1 73 ? 2.545 11.229 -8.093 1.00 46.97 73 VAL A N 1
ATOM 589 C CA . VAL A 1 73 ? 3.942 11.662 -8.232 1.00 46.97 73 VAL A CA 1
ATOM 590 C C . VAL A 1 73 ? 4.654 10.623 -9.104 1.00 46.97 73 VAL A C 1
ATOM 592 O O . VAL A 1 73 ? 4.289 9.449 -9.079 1.00 46.97 73 VAL A O 1
ATOM 595 N N . ALA A 1 74 ? 5.654 11.042 -9.884 1.00 50.94 74 ALA A N 1
ATOM 596 C CA . ALA A 1 74 ? 6.358 10.203 -10.863 1.00 50.94 74 ALA A CA 1
ATOM 597 C C . ALA A 1 74 ? 6.987 8.916 -10.288 1.00 50.94 74 ALA A C 1
ATOM 599 O O . ALA A 1 74 ? 7.357 8.041 -11.063 1.00 50.94 74 ALA A O 1
ATOM 600 N N . ASP A 1 75 ? 7.078 8.802 -8.960 1.00 58.09 75 ASP A N 1
ATOM 601 C CA . ASP A 1 75 ? 7.8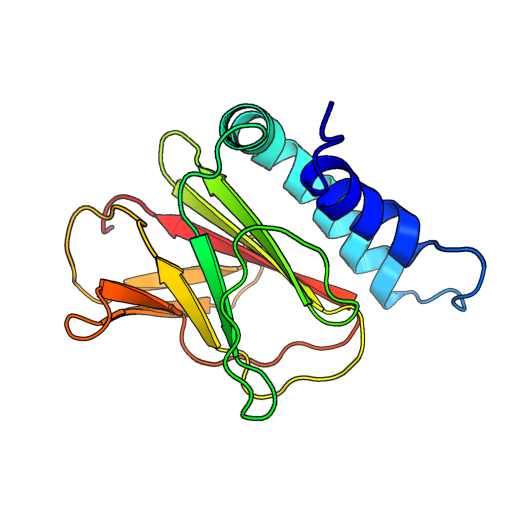71 7.787 -8.277 1.00 58.09 75 ASP A CA 1
ATOM 602 C C . ASP A 1 75 ? 7.030 6.672 -7.656 1.00 58.09 75 ASP A C 1
ATOM 604 O O . ASP A 1 75 ? 7.265 5.511 -7.957 1.00 58.09 75 ASP A O 1
ATOM 608 N N . VAL A 1 76 ? 6.021 6.985 -6.832 1.00 62.69 76 VAL A N 1
ATOM 609 C CA . VAL A 1 76 ? 5.149 5.970 -6.217 1.00 62.69 76 VAL A CA 1
ATOM 610 C C . VAL A 1 76 ? 3.684 6.399 -6.281 1.00 62.69 76 VAL A C 1
ATOM 612 O O . VAL A 1 76 ? 3.322 7.499 -5.863 1.00 62.69 76 VAL A O 1
ATOM 615 N N . THR A 1 77 ? 2.820 5.517 -6.786 1.00 69.00 77 THR A N 1
ATOM 616 C CA . THR A 1 77 ? 1.361 5.726 -6.872 1.00 69.00 77 THR A CA 1
ATOM 617 C C . THR A 1 77 ? 0.633 4.811 -5.895 1.00 69.00 77 THR A C 1
ATOM 619 O O . THR A 1 77 ? 0.968 3.632 -5.805 1.00 69.00 77 THR A O 1
ATOM 622 N N . THR A 1 78 ? -0.376 5.323 -5.182 1.00 74.19 78 THR A N 1
ATOM 623 C CA . THR A 1 78 ? -1.181 4.534 -4.237 1.00 74.19 78 THR A CA 1
ATOM 624 C C . THR A 1 78 ? -2.680 4.603 -4.528 1.00 74.19 78 THR A C 1
ATOM 626 O O . THR A 1 78 ? -3.189 5.619 -4.998 1.00 74.19 78 THR A O 1
ATOM 629 N N . LEU A 1 79 ? -3.402 3.523 -4.221 1.00 75.62 79 LEU A N 1
ATOM 630 C CA . LEU A 1 79 ? -4.862 3.448 -4.290 1.00 75.62 79 LEU A CA 1
ATOM 631 C C . LEU A 1 79 ? -5.405 2.686 -3.079 1.00 75.62 79 LEU A C 1
ATOM 633 O O . LEU A 1 79 ? -4.905 1.614 -2.753 1.00 75.62 79 LEU A O 1
ATOM 637 N N . ALA A 1 80 ? -6.437 3.225 -2.435 1.00 80.50 80 ALA A N 1
ATOM 638 C CA . ALA A 1 80 ? -7.144 2.572 -1.336 1.00 80.50 80 ALA A CA 1
ATOM 639 C C . ALA A 1 80 ? -8.502 2.062 -1.820 1.00 80.50 80 ALA A C 1
ATOM 641 O O . ALA A 1 80 ? -9.272 2.836 -2.389 1.00 80.50 80 ALA A O 1
ATOM 642 N N . LEU A 1 81 ? -8.796 0.788 -1.568 1.00 81.94 81 LEU A N 1
ATOM 643 C CA . LEU A 1 81 ? -10.059 0.146 -1.930 1.00 81.94 81 LEU A CA 1
ATOM 644 C C . LEU A 1 81 ? -10.689 -0.549 -0.719 1.00 81.94 81 LEU A C 1
ATOM 646 O O . LEU A 1 81 ? -10.012 -0.868 0.260 1.00 81.94 81 LEU A O 1
ATOM 650 N N . GLU A 1 82 ? -11.988 -0.804 -0.796 1.00 84.94 82 GLU A N 1
ATOM 651 C CA . GLU A 1 82 ? -12.763 -1.535 0.205 1.00 84.94 82 GLU A CA 1
ATOM 652 C C . GLU A 1 82 ? -13.753 -2.472 -0.495 1.00 84.94 82 GLU A C 1
ATOM 654 O O . GLU A 1 82 ? -14.442 -2.058 -1.425 1.00 84.94 82 GLU A O 1
ATOM 659 N N . ASP A 1 83 ? -13.832 -3.722 -0.037 1.00 84.56 83 ASP A N 1
ATOM 660 C CA . ASP A 1 83 ? -14.962 -4.617 -0.310 1.00 84.56 83 ASP A CA 1
ATOM 661 C C . ASP A 1 83 ? -15.712 -4.932 0.997 1.00 84.56 83 ASP A C 1
ATOM 663 O O . ASP A 1 83 ? -15.524 -4.252 2.003 1.00 84.56 83 ASP A O 1
ATOM 667 N N . GLU A 1 84 ? -16.580 -5.944 1.031 1.00 86.62 84 GLU A N 1
ATOM 668 C CA . GLU A 1 84 ? -17.311 -6.307 2.252 1.00 86.62 84 GLU A CA 1
ATOM 669 C C . GLU A 1 84 ? -16.384 -6.703 3.423 1.00 86.62 84 GLU A C 1
ATOM 671 O O . GLU A 1 84 ? -16.618 -6.298 4.568 1.00 86.62 84 GLU A O 1
ATOM 676 N N . ASN A 1 85 ? -15.304 -7.434 3.144 1.00 89.06 85 ASN A N 1
ATOM 677 C CA . ASN A 1 85 ? -14.501 -8.156 4.135 1.00 89.06 85 ASN A CA 1
ATOM 678 C C . ASN A 1 85 ? -13.112 -7.549 4.375 1.00 89.06 85 ASN A C 1
ATOM 680 O O . ASN A 1 85 ? -12.541 -7.724 5.456 1.00 89.06 85 ASN A O 1
ATOM 684 N N . ASN A 1 86 ? -12.580 -6.826 3.396 1.00 91.56 86 ASN A N 1
ATOM 685 C CA . ASN A 1 86 ? -11.199 -6.383 3.330 1.00 91.56 86 ASN A CA 1
ATOM 686 C C . ASN A 1 86 ? -11.097 -4.917 2.911 1.00 91.56 86 ASN A C 1
ATOM 688 O O . ASN A 1 86 ? -11.937 -4.362 2.200 1.00 91.56 86 ASN A O 1
ATOM 692 N N . TYR A 1 87 ? -10.003 -4.311 3.344 1.00 91.06 87 TYR A N 1
ATOM 693 C CA . TYR A 1 87 ? -9.433 -3.130 2.723 1.00 91.06 87 TYR A CA 1
ATOM 694 C C . TYR A 1 87 ? -8.264 -3.554 1.837 1.00 91.06 87 TYR A C 1
ATOM 696 O O . TYR A 1 87 ? -7.557 -4.511 2.161 1.00 91.06 87 TYR A O 1
ATOM 704 N N . TYR A 1 88 ? -8.030 -2.814 0.759 1.00 86.62 88 TYR A N 1
ATOM 705 C CA . TYR A 1 88 ? -6.879 -3.020 -0.111 1.00 86.62 88 TYR A CA 1
ATOM 706 C C . TYR A 1 88 ? -6.070 -1.741 -0.258 1.00 86.62 88 TYR A C 1
ATOM 708 O O . TYR A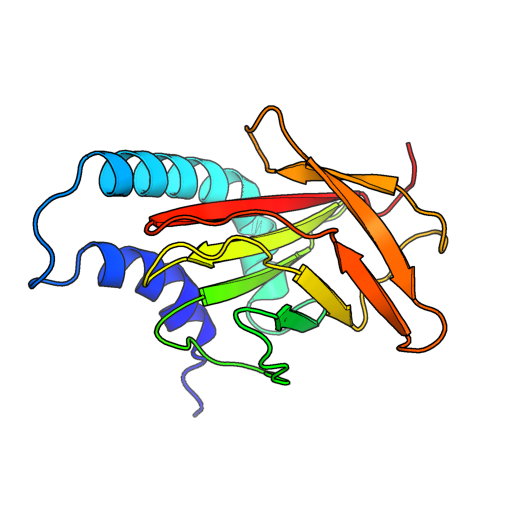 1 88 ? -6.636 -0.651 -0.354 1.00 86.62 88 TYR A O 1
ATOM 716 N N . VAL A 1 89 ? -4.745 -1.879 -0.309 1.00 87.75 89 VAL A N 1
ATOM 717 C CA . VAL A 1 89 ? -3.834 -0.787 -0.670 1.00 87.75 89 VAL A CA 1
ATOM 718 C C . VAL A 1 89 ? -2.987 -1.224 -1.845 1.00 87.75 89 VAL A C 1
ATOM 720 O O . VAL A 1 89 ? -2.108 -2.063 -1.690 1.00 87.75 89 VAL A O 1
ATOM 723 N N . ILE A 1 90 ? -3.231 -0.637 -3.010 1.00 82.69 90 ILE A N 1
ATOM 724 C CA . ILE A 1 90 ? -2.351 -0.790 -4.165 1.00 82.69 90 ILE A CA 1
ATOM 725 C C . ILE A 1 90 ? -1.240 0.244 -4.040 1.00 82.69 90 ILE A C 1
ATOM 727 O O . ILE A 1 90 ? -1.520 1.416 -3.791 1.00 82.69 90 ILE A O 1
ATOM 731 N N . VAL A 1 91 ? 0.006 -0.182 -4.211 1.00 80.31 91 VAL A N 1
ATOM 732 C CA . VAL A 1 91 ? 1.194 0.674 -4.256 1.00 80.31 91 VAL A CA 1
ATOM 733 C C . VAL A 1 91 ? 2.021 0.270 -5.470 1.00 80.31 91 VAL A C 1
ATOM 735 O O . VAL A 1 91 ? 2.354 -0.901 -5.604 1.00 80.31 91 VAL A O 1
ATOM 738 N N . SER A 1 92 ? 2.346 1.221 -6.340 1.00 76.00 92 SER A N 1
ATOM 739 C CA . SER A 1 92 ? 3.153 1.015 -7.550 1.00 76.00 92 SER A CA 1
ATOM 740 C C . SER A 1 92 ? 4.407 1.874 -7.486 1.00 76.00 92 SER A C 1
ATOM 742 O O . SER A 1 92 ? 4.268 3.075 -7.265 1.00 76.00 92 SER A O 1
ATOM 744 N N . ASP A 1 93 ? 5.589 1.293 -7.695 1.00 74.00 93 ASP A N 1
ATOM 745 C CA . ASP A 1 93 ? 6.850 2.027 -7.889 1.00 74.00 93 ASP A CA 1
ATOM 746 C C . ASP A 1 93 ? 7.122 2.216 -9.387 1.00 74.00 93 ASP A C 1
ATOM 748 O O . ASP A 1 93 ? 7.151 1.268 -10.172 1.00 74.00 93 ASP A O 1
ATOM 752 N N . ASN A 1 94 ? 7.321 3.468 -9.773 1.00 65.88 94 ASN A N 1
ATOM 753 C CA . ASN A 1 94 ? 7.410 3.953 -11.137 1.00 65.88 94 ASN A CA 1
ATOM 754 C C . ASN A 1 94 ? 8.766 4.612 -11.450 1.00 65.88 94 ASN A C 1
ATOM 756 O O . ASN A 1 94 ? 8.929 5.100 -12.571 1.00 65.88 94 ASN A O 1
ATOM 760 N N . SER A 1 95 ? 9.739 4.656 -10.524 1.00 65.06 95 SER A N 1
ATOM 761 C CA . SER A 1 95 ? 10.984 5.403 -10.785 1.00 65.06 95 SER A CA 1
ATOM 762 C C . SER A 1 95 ? 12.304 4.835 -10.272 1.00 65.06 95 SER A C 1
ATOM 764 O O . SER A 1 95 ? 13.346 5.312 -10.736 1.00 65.06 95 SER A O 1
ATOM 766 N N . GLY A 1 96 ? 12.340 3.830 -9.386 1.00 70.06 96 GLY A N 1
ATOM 767 C CA . GLY A 1 96 ? 13.636 3.448 -8.811 1.00 70.06 96 GLY A CA 1
ATOM 768 C C . GLY A 1 96 ? 13.685 2.191 -7.956 1.00 70.06 96 GLY A C 1
ATOM 769 O O . GLY A 1 96 ? 13.067 1.187 -8.259 1.00 70.06 96 GLY A O 1
ATOM 770 N N . VAL A 1 97 ? 14.549 2.194 -6.940 1.00 78.19 97 VAL A N 1
ATOM 771 C CA . VAL A 1 97 ? 14.570 1.154 -5.903 1.00 78.19 97 VAL A CA 1
ATOM 772 C C . VAL A 1 97 ? 14.532 1.855 -4.559 1.00 78.19 97 VAL A C 1
ATOM 774 O O . VAL A 1 97 ? 15.503 2.499 -4.157 1.00 78.19 97 VAL A O 1
ATOM 777 N N . PHE A 1 98 ? 13.432 1.686 -3.839 1.00 78.31 98 PHE A N 1
ATOM 778 C CA . PHE A 1 98 ? 13.224 2.248 -2.513 1.00 78.31 98 PHE A CA 1
ATOM 779 C C . PHE A 1 98 ? 13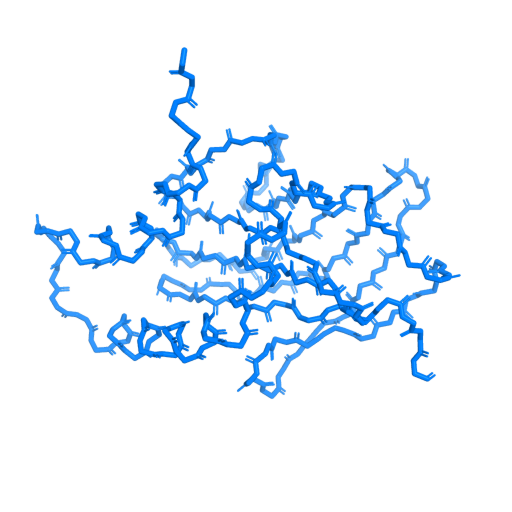.338 1.146 -1.467 1.00 78.31 98 PHE A C 1
ATOM 781 O O . PHE A 1 98 ? 12.529 0.231 -1.433 1.00 78.31 98 PHE A O 1
ATOM 788 N N . LYS A 1 99 ? 14.347 1.213 -0.594 1.00 81.56 99 LYS A N 1
ATOM 789 C CA . LYS A 1 99 ? 14.635 0.128 0.366 1.00 81.56 99 LYS A CA 1
ATOM 790 C C . LYS A 1 99 ? 13.731 0.119 1.600 1.00 81.56 99 LYS A C 1
ATOM 792 O O . LYS A 1 99 ? 13.536 -0.935 2.191 1.00 81.56 99 LYS A O 1
ATOM 797 N N . ASP A 1 100 ? 13.192 1.279 1.968 1.00 82.19 100 ASP A N 1
ATOM 798 C CA . ASP A 1 100 ? 12.490 1.488 3.238 1.00 82.19 100 ASP A CA 1
ATOM 799 C C . ASP A 1 100 ? 11.166 2.242 3.038 1.00 82.19 100 ASP A C 1
ATOM 801 O O . ASP A 1 100 ? 10.914 3.279 3.657 1.00 82.19 100 ASP A O 1
ATOM 805 N N . VAL A 1 101 ? 10.301 1.729 2.159 1.00 82.56 101 VAL A N 1
ATOM 806 C CA . VAL A 1 101 ? 8.959 2.287 1.957 1.00 82.56 101 VAL A CA 1
ATOM 807 C C . VAL A 1 101 ? 8.088 1.945 3.158 1.00 82.56 101 VAL A C 1
ATOM 809 O O . VAL A 1 101 ? 7.827 0.779 3.448 1.00 82.56 101 VAL A O 1
ATOM 812 N N . THR A 1 102 ? 7.624 2.970 3.868 1.00 87.12 102 THR A N 1
ATOM 813 C CA . THR A 1 102 ? 6.655 2.824 4.966 1.00 87.12 102 THR A CA 1
ATOM 814 C C . THR A 1 102 ? 5.310 3.367 4.524 1.00 87.12 102 THR A C 1
ATOM 816 O O . THR A 1 102 ? 5.264 4.513 4.086 1.00 87.12 102 THR A O 1
ATOM 819 N N . LEU A 1 103 ? 4.228 2.601 4.689 1.00 88.75 103 LEU A N 1
ATOM 820 C CA . LEU A 1 103 ? 2.867 3.060 4.386 1.00 88.75 103 LEU A CA 1
ATOM 821 C C . LEU A 1 103 ? 2.159 3.453 5.678 1.00 88.75 103 LEU A C 1
ATOM 823 O O . LEU A 1 103 ? 2.174 2.695 6.646 1.00 88.75 103 LEU A O 1
ATOM 827 N N . ARG A 1 104 ? 1.526 4.622 5.685 1.00 89.62 104 ARG A N 1
ATOM 828 C CA . ARG A 1 104 ? 0.730 5.156 6.792 1.00 89.62 104 ARG A CA 1
ATOM 829 C C . ARG A 1 104 ? -0.693 5.384 6.302 1.00 89.62 104 ARG A C 1
ATOM 831 O O . ARG A 1 104 ? -0.899 6.084 5.315 1.00 89.62 104 ARG A O 1
ATOM 838 N N . LEU A 1 105 ? -1.664 4.776 6.967 1.00 90.81 105 LEU A N 1
ATOM 839 C CA . LEU A 1 105 ? -3.058 4.725 6.550 1.00 90.81 105 LEU A CA 1
ATOM 840 C C . LEU A 1 105 ? -3.912 5.482 7.569 1.00 90.81 105 LEU A C 1
ATOM 842 O O . LEU A 1 105 ? -4.060 5.053 8.717 1.00 90.81 105 LEU A O 1
ATOM 846 N N . SER A 1 106 ? -4.472 6.614 7.156 1.00 88.56 106 SER A N 1
ATOM 847 C CA . SER A 1 106 ? -5.293 7.481 8.006 1.00 88.56 106 SER A CA 1
ATOM 848 C C . SER A 1 106 ? -6.774 7.251 7.719 1.00 88.56 106 SER A C 1
ATOM 850 O O . SER A 1 106 ? -7.198 7.271 6.566 1.00 88.56 106 SER A O 1
ATOM 852 N N . GLY A 1 107 ? -7.581 7.059 8.764 1.00 86.19 107 GLY A N 1
ATOM 853 C CA . GLY A 1 107 ? -9.026 6.824 8.630 1.00 86.19 107 GLY A CA 1
ATOM 854 C C . GLY A 1 107 ? -9.432 5.366 8.380 1.00 86.19 107 GLY A C 1
ATOM 855 O O . GLY A 1 107 ? -10.627 5.090 8.303 1.00 86.19 107 GLY A O 1
ATOM 856 N N . LEU A 1 108 ? -8.470 4.436 8.313 1.00 91.31 108 LEU A N 1
ATOM 857 C CA . LEU A 1 108 ? -8.721 2.994 8.235 1.00 91.31 108 LEU A CA 1
ATOM 858 C C . LEU A 1 108 ? -9.432 2.492 9.507 1.00 91.31 108 LEU A C 1
ATOM 860 O O . LEU A 1 108 ? -8.965 2.727 10.625 1.00 91.31 108 LEU A O 1
ATOM 864 N N . LYS A 1 109 ? -10.553 1.780 9.337 1.00 91.25 109 LYS A N 1
ATOM 865 C CA . LYS A 1 109 ? -11.419 1.322 10.435 1.00 91.25 109 LYS A CA 1
ATOM 866 C C . LYS A 1 109 ? -11.331 -0.190 10.618 1.00 91.25 109 LYS A C 1
ATOM 868 O O . LYS A 1 109 ? -12.057 -0.936 9.970 1.00 91.25 109 LYS A O 1
ATOM 873 N N . LEU A 1 110 ? -10.466 -0.635 11.524 1.00 92.06 110 LEU A N 1
ATOM 874 C CA . LEU A 1 110 ? -10.363 -2.046 11.912 1.00 92.06 110 LEU A CA 1
ATOM 875 C C . LEU A 1 110 ? -11.116 -2.314 13.225 1.00 92.06 110 LEU A C 1
ATOM 877 O O . LEU A 1 110 ? -11.349 -1.401 14.018 1.00 92.06 110 LEU A O 1
ATOM 881 N N . ASP A 1 111 ? -11.499 -3.571 13.449 1.00 90.25 111 ASP A N 1
ATOM 882 C CA . ASP A 1 111 ? -12.233 -4.053 14.633 1.00 90.25 111 ASP A CA 1
ATOM 883 C C . ASP A 1 111 ? -11.522 -3.803 15.977 1.00 90.25 111 ASP A C 1
ATOM 885 O O . ASP A 1 111 ? -12.175 -3.653 17.009 1.00 90.25 111 ASP A O 1
ATOM 889 N N . ASN A 1 112 ? -10.192 -3.747 15.984 1.00 90.19 112 ASN A N 1
ATOM 890 C CA . ASN A 1 112 ? -9.378 -3.382 17.141 1.00 90.19 112 ASN A CA 1
ATOM 891 C C . ASN A 1 112 ? -8.049 -2.754 16.692 1.00 90.19 112 ASN A C 1
ATOM 893 O O . ASN A 1 112 ? -7.722 -2.765 15.511 1.00 90.19 112 ASN A O 1
ATOM 897 N N . GLN A 1 113 ? -7.281 -2.220 17.646 1.00 92.12 113 GLN A N 1
ATOM 898 C CA . GLN A 1 113 ? -5.993 -1.551 17.403 1.00 92.12 113 GLN A CA 1
ATOM 899 C C . GLN A 1 113 ? -4.775 -2.487 17.521 1.00 92.12 113 GLN A C 1
ATOM 901 O O . GLN A 1 113 ? -3.636 -2.020 17.547 1.00 92.12 113 GLN A O 1
ATOM 906 N N . ASN A 1 114 ? -4.986 -3.804 17.609 1.00 91.19 114 ASN A N 1
ATOM 907 C CA . ASN A 1 114 ? -3.883 -4.749 17.734 1.00 91.19 114 ASN A CA 1
ATOM 908 C C . ASN A 1 114 ? -3.135 -4.889 16.408 1.00 91.19 114 ASN A C 1
ATOM 910 O O . ASN A 1 114 ? -3.733 -4.902 15.328 1.00 91.19 114 ASN A O 1
ATOM 914 N N . SER A 1 115 ? -1.817 -5.055 16.529 1.00 92.94 115 SER A N 1
ATOM 915 C CA . SER A 1 115 ? -0.958 -5.443 15.413 1.00 92.94 115 SER A CA 1
ATOM 916 C C . SER A 1 115 ? -1.459 -6.740 14.782 1.00 92.94 115 SER A C 1
ATOM 918 O O . SER A 1 115 ? -1.800 -7.680 15.504 1.00 92.94 115 SER A O 1
ATOM 920 N N . ARG A 1 116 ? -1.485 -6.802 13.450 1.00 92.69 116 ARG A N 1
ATOM 921 C CA . ARG A 1 116 ? -1.913 -7.992 12.702 1.00 92.69 116 ARG A CA 1
ATOM 922 C C . ARG A 1 116 ? -1.114 -8.152 11.408 1.00 92.69 116 ARG A C 1
ATOM 924 O O . ARG A 1 116 ? -0.630 -7.146 10.883 1.00 92.69 116 ARG A O 1
ATOM 931 N N . PRO A 1 117 ? -0.965 -9.382 10.894 1.00 93.44 117 PRO A N 1
ATOM 932 C CA . PRO A 1 117 ? -0.350 -9.592 9.595 1.00 93.44 117 PRO A CA 1
ATOM 933 C C . PRO A 1 117 ? -1.251 -9.045 8.482 1.00 93.44 117 PRO A C 1
ATOM 935 O O . PRO A 1 117 ? -2.477 -9.145 8.547 1.00 93.44 117 PRO A O 1
ATOM 938 N N . VAL A 1 118 ? -0.617 -8.474 7.466 1.00 93.56 118 VAL A N 1
ATOM 939 C CA . VAL A 1 118 ? -1.204 -8.120 6.175 1.00 93.56 118 VAL A CA 1
ATOM 940 C C . VAL A 1 118 ? -0.314 -8.700 5.085 1.00 93.56 118 VAL A C 1
ATOM 942 O O . VAL A 1 118 ? 0.915 -8.695 5.203 1.00 93.56 118 VAL A O 1
ATOM 945 N N . GLU A 1 119 ? -0.930 -9.224 4.039 1.00 93.56 119 GLU A N 1
ATOM 946 C CA . GLU A 1 119 ? -0.236 -9.933 2.964 1.00 93.56 119 GLU A CA 1
ATOM 947 C C . GLU A 1 119 ? -0.354 -9.150 1.667 1.00 93.56 119 GLU A C 1
ATOM 949 O O . GLU A 1 119 ? -1.313 -8.401 1.467 1.00 93.56 119 GLU A O 1
ATOM 954 N N . VAL A 1 120 ? 0.628 -9.315 0.789 1.00 88.62 120 VAL A N 1
ATOM 955 C CA . VAL A 1 120 ? 0.490 -8.855 -0.588 1.00 88.62 120 VAL A CA 1
ATOM 956 C C . VAL A 1 120 ? -0.274 -9.933 -1.359 1.00 88.62 120 VAL A C 1
ATOM 958 O O . VAL A 1 120 ? 0.048 -11.116 -1.283 1.00 88.62 120 VAL A O 1
ATOM 961 N N . LEU A 1 121 ? -1.341 -9.534 -2.048 1.00 80.25 121 LEU A N 1
ATOM 962 C CA . LEU A 1 121 ? -2.224 -10.425 -2.791 1.00 80.25 121 LEU A CA 1
ATOM 963 C C . LEU A 1 121 ? -1.409 -11.265 -3.782 1.00 80.25 121 LEU A C 1
ATOM 965 O O . LEU A 1 121 ? -0.575 -10.730 -4.501 1.00 80.25 121 LEU A O 1
ATOM 969 N N . ASN A 1 122 ? -1.665 -12.577 -3.807 1.00 73.00 122 ASN A N 1
ATOM 970 C CA . ASN A 1 122 ? -0.967 -13.560 -4.649 1.00 73.00 122 ASN A CA 1
ATOM 971 C C . ASN A 1 122 ? 0.556 -13.655 -4.444 1.00 73.00 122 ASN A C 1
ATOM 973 O O . ASN A 1 122 ? 1.236 -14.318 -5.226 1.00 73.00 122 ASN A O 1
ATOM 977 N N . GLU A 1 123 ? 1.085 -13.060 -3.379 1.00 79.62 123 GLU A N 1
ATOM 978 C CA . GLU A 1 123 ? 2.493 -13.120 -3.018 1.00 79.62 123 GLU A CA 1
ATOM 979 C C . GLU A 1 123 ? 2.670 -13.890 -1.705 1.00 79.62 123 GLU A C 1
ATOM 981 O O . GLU A 1 123 ? 1.816 -13.882 -0.822 1.00 79.62 123 GLU A O 1
ATOM 986 N N . SER A 1 124 ? 3.809 -14.564 -1.537 1.00 81.50 124 SER A N 1
ATOM 987 C CA . SER A 1 124 ? 4.092 -15.354 -0.328 1.00 81.50 124 SER A CA 1
ATOM 988 C C . SER A 1 124 ? 4.699 -14.526 0.809 1.00 81.50 124 SER A C 1
ATOM 990 O O . SER A 1 124 ? 5.395 -15.070 1.671 1.00 81.50 124 SER A O 1
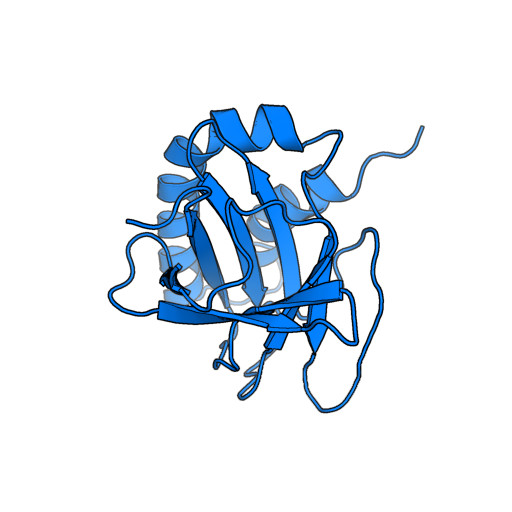ATOM 992 N N . TRP A 1 125 ? 4.541 -13.205 0.770 1.00 90.31 125 TRP A N 1
ATOM 993 C CA . TRP A 1 125 ? 5.150 -12.303 1.733 1.00 90.31 125 TRP A CA 1
ATOM 994 C C . TRP A 1 125 ? 4.175 -11.225 2.193 1.00 90.31 125 TRP A C 1
ATOM 996 O O . TRP A 1 125 ? 3.208 -10.862 1.527 1.00 90.31 125 TRP A O 1
ATOM 1006 N N . GLY A 1 126 ? 4.457 -10.716 3.385 1.00 92.31 126 GLY A N 1
ATOM 1007 C CA . GLY A 1 126 ? 3.632 -9.733 4.052 1.00 92.31 126 GLY A CA 1
ATOM 1008 C C . GLY A 1 126 ? 4.409 -9.004 5.135 1.00 92.31 126 GLY A C 1
ATOM 1009 O O . GLY A 1 126 ? 5.609 -9.219 5.348 1.00 92.31 126 GLY A O 1
ATOM 1010 N N . LYS A 1 127 ? 3.710 -8.116 5.827 1.00 94.88 127 LYS A N 1
ATOM 1011 C CA . LYS A 1 127 ? 4.228 -7.319 6.937 1.00 94.88 127 LYS A CA 1
ATOM 1012 C C . LYS A 1 127 ? 3.160 -7.217 8.010 1.00 94.88 127 LYS A C 1
ATOM 1014 O O . LYS A 1 127 ? 1.998 -7.519 7.779 1.00 94.88 127 LYS A O 1
ATOM 1019 N N . ASN A 1 128 ? 3.555 -6.767 9.192 1.00 94.69 128 ASN A N 1
ATOM 1020 C CA . ASN A 1 128 ? 2.572 -6.384 10.192 1.00 94.69 128 ASN A CA 1
ATOM 1021 C C . ASN A 1 128 ? 2.107 -4.955 9.936 1.00 94.69 128 ASN A C 1
ATOM 1023 O O . ASN A 1 128 ? 2.915 -4.083 9.595 1.00 94.69 128 ASN A O 1
ATOM 1027 N N . ILE A 1 129 ? 0.815 -4.738 10.154 1.00 95.38 129 ILE A N 1
ATOM 1028 C CA . ILE A 1 129 ? 0.230 -3.414 10.287 1.00 95.38 129 ILE A CA 1
ATOM 1029 C C . ILE A 1 129 ? 0.041 -3.100 11.773 1.00 95.38 129 ILE A C 1
ATOM 1031 O O . ILE A 1 129 ? -0.508 -3.913 12.517 1.00 95.38 129 ILE A O 1
ATOM 1035 N N . THR A 1 130 ? 0.514 -1.940 12.223 1.00 96.06 130 THR A N 1
ATOM 1036 C CA . THR A 1 130 ? 0.445 -1.503 13.625 1.00 96.06 130 THR A CA 1
ATOM 1037 C C . THR A 1 130 ? -0.281 -0.174 13.746 1.00 96.06 130 THR A C 1
ATOM 1039 O O . THR A 1 130 ? -0.088 0.721 12.929 1.00 96.06 130 THR A O 1
ATOM 1042 N N . TYR A 1 131 ? -1.119 -0.015 14.768 1.00 95.62 131 TYR A N 1
ATOM 1043 C CA . TYR A 1 131 ? -1.747 1.274 15.039 1.00 95.62 131 TYR A CA 1
ATOM 1044 C C . TYR A 1 131 ? -0.790 2.178 15.822 1.00 95.62 131 TYR A C 1
ATOM 1046 O O . TYR A 1 131 ? -0.194 1.747 16.808 1.00 95.62 131 TYR A O 1
ATOM 1054 N N . SER A 1 132 ? -0.657 3.429 15.388 1.00 94.00 132 SER A N 1
ATOM 1055 C CA . SER A 1 132 ? 0.084 4.490 16.068 1.00 94.00 132 SER A CA 1
ATOM 1056 C C . SER A 1 132 ? -0.904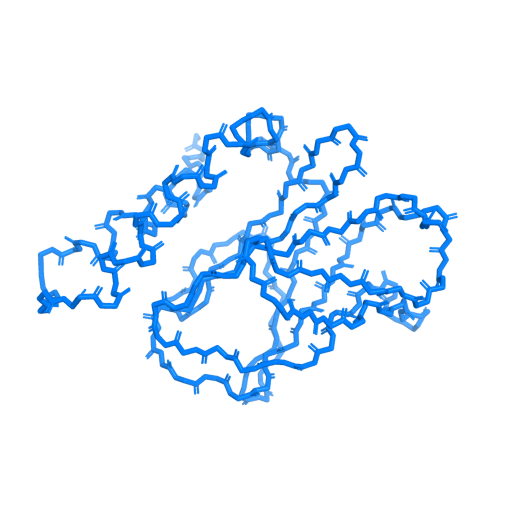 5.404 16.801 1.00 94.00 132 SER A C 1
ATOM 1058 O O . SER A 1 132 ? -1.559 6.226 16.154 1.00 94.00 132 SER A O 1
ATOM 1060 N N . PRO A 1 133 ? -1.026 5.315 18.142 1.00 91.00 133 PRO A N 1
ATOM 1061 C CA . PRO A 1 133 ? -1.914 6.194 18.902 1.00 91.00 133 PRO A CA 1
ATOM 1062 C C . PRO A 1 133 ? -1.511 7.669 18.814 1.00 91.00 133 PRO A C 1
ATOM 1064 O O . PRO A 1 133 ? -2.365 8.540 18.932 1.00 91.00 133 PRO A O 1
ATOM 1067 N N . GLU A 1 134 ? -0.221 7.941 18.599 1.00 91.50 134 GLU A N 1
ATOM 1068 C CA . GLU A 1 134 ? 0.325 9.297 18.513 1.00 91.50 134 GLU A CA 1
ATOM 1069 C C . GLU A 1 134 ? -0.127 10.021 17.243 1.00 91.50 134 GLU A C 1
ATOM 1071 O O . GLU A 1 134 ? -0.495 11.192 17.301 1.00 91.50 134 GLU A O 1
ATOM 1076 N N . SER A 1 135 ? -0.114 9.329 16.098 1.00 87.69 135 SER A N 1
ATOM 1077 C CA . SER A 1 135 ? -0.513 9.914 14.811 1.00 87.69 135 SER A CA 1
ATOM 1078 C C . SER A 1 135 ? -1.952 9.593 14.405 1.00 87.69 135 SER A C 1
ATOM 1080 O O . SER A 1 135 ? -2.482 10.232 13.500 1.00 87.69 135 SER A O 1
ATOM 1082 N N . GLY A 1 136 ? -2.602 8.625 15.056 1.00 90.06 136 GLY A N 1
ATOM 1083 C CA . GLY A 1 136 ? -3.916 8.123 14.645 1.00 90.06 136 GLY A CA 1
ATOM 1084 C C . GLY A 1 136 ? -3.884 7.366 13.311 1.00 90.06 136 GLY A C 1
ATOM 1085 O O . GLY A 1 136 ? -4.894 7.296 12.612 1.00 90.06 136 GLY A O 1
ATOM 1086 N N . GLU A 1 137 ? -2.719 6.834 12.934 1.00 93.00 137 GLU A N 1
ATOM 1087 C CA . GLU A 1 137 ? -2.477 6.162 11.654 1.00 93.00 137 GLU A CA 1
ATOM 1088 C C . GLU A 1 137 ? -2.193 4.674 11.870 1.00 93.00 137 GLU A C 1
ATOM 1090 O O . GLU A 1 137 ? -1.567 4.279 12.855 1.00 93.00 137 GLU A O 1
ATOM 1095 N N . TRP A 1 138 ? -2.588 3.848 10.908 1.00 95.12 138 TRP A N 1
ATOM 1096 C CA . TRP A 1 138 ? -2.091 2.481 10.795 1.00 95.12 138 TRP A CA 1
ATOM 1097 C C . TRP A 1 138 ? -0.825 2.445 9.947 1.00 95.12 138 TRP A C 1
ATOM 1099 O O . TRP A 1 138 ? -0.771 3.078 8.901 1.00 95.12 138 TRP A O 1
ATOM 1109 N N . ILE A 1 139 ? 0.192 1.707 10.370 1.00 94.56 139 ILE A N 1
ATOM 1110 C CA . ILE A 1 139 ? 1.510 1.701 9.739 1.00 94.56 139 ILE A CA 1
ATOM 1111 C C . ILE A 1 139 ? 1.827 0.290 9.261 1.00 94.56 139 ILE A C 1
ATOM 1113 O O . ILE A 1 139 ? 1.934 -0.621 10.077 1.00 94.56 139 ILE A O 1
ATOM 1117 N N . ILE A 1 140 ? 2.007 0.107 7.952 1.00 93.88 140 ILE A N 1
ATOM 1118 C CA . ILE A 1 140 ? 2.588 -1.124 7.401 1.00 93.88 140 ILE A CA 1
ATOM 1119 C C . ILE A 1 140 ? 4.105 -0.985 7.482 1.00 93.88 140 ILE A C 1
ATOM 1121 O O . ILE A 1 140 ? 4.670 0.010 7.016 1.00 93.88 140 ILE A O 1
ATOM 1125 N N . ALA A 1 141 ? 4.753 -1.973 8.103 1.00 91.31 141 ALA A N 1
ATOM 1126 C CA . ALA A 1 141 ? 6.189 -1.945 8.351 1.00 91.31 141 ALA A CA 1
ATOM 1127 C C . ALA A 1 141 ? 7.019 -1.739 7.059 1.00 91.31 141 ALA A C 1
ATOM 1129 O O . ALA A 1 141 ? 6.582 -2.151 5.977 1.00 91.31 141 ALA A O 1
ATOM 1130 N N . PRO A 1 142 ? 8.232 -1.154 7.168 1.00 89.50 142 PRO A N 1
ATOM 1131 C CA . PRO A 1 142 ? 9.087 -0.884 6.020 1.00 89.50 142 PRO A CA 1
ATOM 1132 C C . PRO A 1 142 ? 9.317 -2.106 5.122 1.00 89.50 142 PRO A C 1
ATOM 1134 O O . PRO A 1 142 ? 9.527 -3.236 5.601 1.00 89.50 142 PRO A O 1
ATOM 1137 N N . HIS A 1 143 ? 9.286 -1.868 3.815 1.00 87.94 143 HIS A N 1
ATOM 1138 C CA . HIS A 1 143 ? 9.572 -2.856 2.782 1.00 87.94 143 HIS A CA 1
ATOM 1139 C C . HIS A 1 143 ? 10.281 -2.225 1.585 1.00 87.94 143 HIS A C 1
ATOM 1141 O O . HIS A 1 143 ? 10.188 -1.021 1.345 1.00 87.94 143 HIS A O 1
ATOM 1147 N N . THR A 1 144 ? 10.983 -3.072 0.836 1.00 86.44 144 THR A N 1
ATOM 1148 C CA . THR A 1 144 ? 11.611 -2.676 -0.418 1.00 86.44 144 THR A CA 1
ATOM 1149 C C . THR A 1 144 ? 10.570 -2.649 -1.530 1.00 86.44 144 THR A C 1
ATOM 1151 O O . THR A 1 144 ? 9.743 -3.556 -1.614 1.00 86.44 144 THR A O 1
ATOM 1154 N N . MET A 1 145 ? 10.655 -1.648 -2.397 1.00 79.81 145 MET A N 1
ATOM 1155 C CA . MET A 1 145 ? 10.022 -1.634 -3.710 1.00 79.81 145 MET A CA 1
ATOM 1156 C C . MET A 1 145 ? 11.090 -1.409 -4.779 1.00 79.81 145 MET A C 1
ATOM 1158 O O . MET A 1 145 ? 12.050 -0.665 -4.561 1.00 79.81 145 MET A O 1
ATOM 1162 N N . CYS A 1 146 ? 10.951 -2.111 -5.895 1.00 75.94 146 CYS A N 1
ATOM 1163 C CA . CYS A 1 146 ? 11.738 -1.939 -7.103 1.00 75.94 146 CYS A CA 1
ATOM 1164 C C . CYS A 1 146 ? 10.867 -1.365 -8.221 1.00 75.94 146 CYS A C 1
ATOM 1166 O O . CYS A 1 146 ? 9.654 -1.543 -8.245 1.00 75.94 146 CYS A O 1
ATOM 1168 N N . PHE A 1 147 ? 11.513 -0.756 -9.205 1.00 71.12 147 PHE A N 1
ATOM 1169 C CA . PHE A 1 147 ? 10.864 -0.188 -10.373 1.00 71.12 147 PHE A CA 1
ATOM 1170 C C . PHE A 1 147 ? 9.979 -1.225 -11.069 1.00 71.12 147 PHE A C 1
ATOM 1172 O O . PHE A 1 147 ? 10.445 -2.299 -11.463 1.00 71.12 147 PHE A O 1
ATOM 1179 N N . GLY A 1 148 ? 8.708 -0.870 -11.248 1.00 63.56 148 GLY A N 1
ATOM 1180 C CA . GLY A 1 148 ? 7.684 -1.729 -11.825 1.00 63.56 148 GLY A CA 1
ATOM 1181 C C . GLY A 1 148 ? 7.004 -2.663 -10.822 1.00 63.56 148 GLY A C 1
ATOM 1182 O O . GLY A 1 148 ? 6.116 -3.411 -11.235 1.00 63.56 148 GLY A O 1
ATOM 1183 N N . ASP A 1 149 ? 7.384 -2.655 -9.540 1.00 73.56 149 ASP A N 1
ATOM 1184 C CA . ASP A 1 149 ? 6.674 -3.401 -8.502 1.00 73.56 149 ASP A CA 1
ATOM 1185 C C . ASP A 1 149 ? 5.288 -2.804 -8.278 1.00 73.56 149 ASP A C 1
ATOM 1187 O O . ASP A 1 149 ? 5.126 -1.598 -8.092 1.00 73.56 149 ASP A O 1
ATOM 1191 N N . ILE A 1 150 ? 4.294 -3.687 -8.226 1.00 77.25 150 ILE A N 1
ATOM 1192 C CA . ILE A 1 150 ? 2.922 -3.365 -7.847 1.00 77.25 150 ILE A CA 1
ATOM 1193 C C . ILE A 1 150 ? 2.538 -4.282 -6.690 1.00 77.25 150 ILE A C 1
ATOM 1195 O O . ILE A 1 150 ? 2.370 -5.486 -6.884 1.00 77.25 150 ILE A O 1
ATOM 1199 N N . ASN A 1 151 ? 2.398 -3.709 -5.498 1.00 84.56 151 ASN A N 1
ATOM 1200 C CA . ASN A 1 151 ? 2.007 -4.413 -4.284 1.00 84.56 151 ASN A CA 1
ATOM 1201 C C . ASN A 1 151 ? 0.543 -4.112 -3.971 1.00 84.56 151 ASN A C 1
ATOM 1203 O O . ASN A 1 151 ? 0.191 -2.963 -3.700 1.00 84.56 151 ASN A O 1
ATOM 1207 N N . VAL A 1 152 ? -0.301 -5.141 -3.967 1.00 85.94 152 VAL A N 1
ATOM 1208 C CA . VAL A 1 152 ? -1.693 -5.056 -3.513 1.00 85.94 152 VAL A CA 1
ATOM 1209 C C . VAL A 1 152 ? -1.781 -5.623 -2.102 1.00 85.94 152 VAL A C 1
ATOM 1211 O O . VAL A 1 152 ? -1.905 -6.824 -1.909 1.00 85.94 152 VAL A O 1
ATOM 1214 N N . TRP A 1 153 ? -1.712 -4.767 -1.092 1.00 91.44 153 TRP A N 1
ATOM 1215 C CA . TRP A 1 153 ? -1.862 -5.180 0.300 1.00 91.44 153 TRP A CA 1
ATOM 1216 C C . TRP A 1 153 ? -3.311 -5.539 0.608 1.00 91.44 153 TRP A C 1
ATOM 1218 O O . TRP A 1 153 ? -4.199 -4.721 0.381 1.00 91.44 153 TRP A O 1
ATOM 1228 N N . VAL A 1 154 ? -3.536 -6.720 1.178 1.00 93.00 154 VAL A N 1
ATOM 1229 C CA . VAL A 1 154 ? -4.833 -7.181 1.678 1.00 93.00 154 VAL A CA 1
ATOM 1230 C C . VAL A 1 154 ? -4.877 -6.986 3.188 1.00 93.00 154 VAL A C 1
ATOM 1232 O O . VAL A 1 154 ? -4.044 -7.517 3.925 1.00 93.00 154 VAL A O 1
ATOM 1235 N N . ILE A 1 155 ? -5.859 -6.219 3.656 1.00 94.38 155 ILE A N 1
ATOM 1236 C CA . ILE A 1 155 ? -6.014 -5.859 5.064 1.00 94.38 155 ILE A CA 1
ATOM 1237 C C . ILE A 1 155 ? -7.393 -6.328 5.550 1.00 94.38 155 ILE A C 1
ATOM 1239 O O . ILE A 1 155 ? -8.400 -5.664 5.283 1.00 94.38 155 ILE A O 1
ATOM 1243 N N . PRO A 1 156 ? -7.468 -7.446 6.292 1.00 93.19 156 PRO A N 1
ATOM 1244 C CA . PRO A 1 156 ? -8.730 -7.943 6.827 1.00 93.19 156 PRO A CA 1
ATOM 1245 C C . PRO A 1 156 ? -9.359 -6.964 7.824 1.00 93.19 156 PRO A C 1
ATOM 1247 O O . PRO A 1 156 ? -8.711 -6.520 8.780 1.00 93.19 156 PRO A O 1
ATOM 1250 N N . LYS A 1 157 ? -10.654 -6.665 7.650 1.00 91.81 157 LYS A N 1
ATOM 1251 C CA . LYS A 1 157 ? -11.405 -5.784 8.569 1.00 91.81 157 LYS A CA 1
ATOM 1252 C C . LYS A 1 157 ? -11.539 -6.372 9.970 1.00 91.81 157 LYS A C 1
ATOM 1254 O O . LYS A 1 157 ? -11.624 -5.638 10.955 1.00 91.81 157 LYS A O 1
ATOM 1259 N N . LYS A 1 158 ? -11.584 -7.701 10.039 1.00 87.94 158 LYS A N 1
ATOM 1260 C CA . LYS A 1 158 ? -11.688 -8.485 11.267 1.00 87.94 158 LYS A CA 1
ATOM 1261 C C . LYS A 1 158 ? -10.396 -9.247 11.489 1.00 87.94 158 LYS A C 1
ATOM 1263 O O . LYS A 1 158 ? -9.760 -9.691 10.537 1.00 87.94 158 LYS A O 1
ATOM 1268 N N . THR A 1 159 ? -10.019 -9.381 12.748 1.00 77.75 159 THR A N 1
ATOM 1269 C CA . THR A 1 159 ? -8.899 -10.242 13.132 1.00 77.75 159 THR A CA 1
ATOM 1270 C C . THR A 1 159 ? -9.292 -11.706 12.868 1.00 77.75 159 THR A C 1
ATOM 1272 O O . THR A 1 159 ? -10.453 -12.034 13.132 1.00 77.75 159 THR A O 1
ATOM 1275 N N . PRO A 1 160 ? -8.397 -12.558 12.328 1.00 61.25 160 PRO A N 1
ATOM 1276 C CA . PRO A 1 160 ? -8.659 -13.993 12.195 1.00 61.25 160 PRO A CA 1
ATOM 1277 C C . PRO A 1 160 ? -8.979 -14.676 13.528 1.00 61.25 160 PRO A C 1
ATOM 1279 O O . PRO A 1 160 ? -8.426 -14.234 14.565 1.00 61.25 160 PRO A O 1
#